Protein AF-X1BSA1-F1 (afdb_monomer_lite)

pLDDT: mean 70.99, std 12.35, range [47.47, 88.44]

Secondary structure (DSSP, 8-state):
--HHHHHHHHHHHHHHHHHHHHHHS-----THHHHHHHHHHHHHHHHHHHHHHHHHHHHHHHHHHHHHHHH-GGGHHHHHHHHHHHHHHHHHHHHHHHHHHTT-

Foldseek 3Di:
DDPVVVVVVVVVVVVVVVVVVCVPDDPPDDDDVVVVVVVVVVVLVVVLVVLVVLLVVLVVVLVVLVVCCVVVVVCVVVSVVSNVVSVVVNVVSVVVCCVSPVPD

Sequence (104 aa):
FDKEIFEKILHLKTIRKNIEQRSKGKIIISGSLKDNISYRQSKEHIGQFLVFGLVILFAMIGIVTVIEAFMFGFLSVVISYNMLICFGAIVVLYFINKAYFGKR

Radius of gyration: 30.25 Å; chains: 1; bounding box: 53×30×88 Å

Organism: NCBI:txi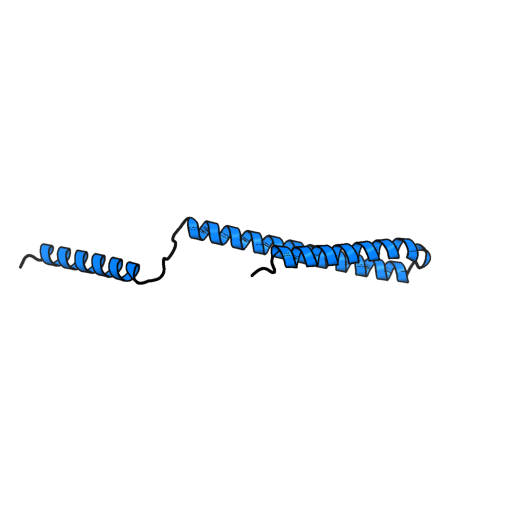d412755

Structure (mmCIF, N/CA/C/O backbone):
data_AF-X1BSA1-F1
#
_entry.id   AF-X1BSA1-F1
#
loop_
_atom_site.group_PDB
_atom_site.id
_atom_site.type_symbol
_atom_site.label_atom_id
_atom_site.label_alt_id
_atom_site.label_comp_id
_atom_site.label_asym_id
_atom_site.label_entity_id
_atom_site.label_seq_id
_atom_site.pdbx_PDB_ins_code
_atom_site.Cartn_x
_atom_site.Cartn_y
_atom_site.Cartn_z
_atom_site.occupancy
_atom_site.B_iso_or_equiv
_atom_site.auth_seq_id
_atom_site.auth_comp_id
_atom_site.auth_asym_id
_atom_site.auth_atom_id
_atom_site.pdbx_PDB_model_num
ATOM 1 N N . PHE A 1 1 ? -33.458 23.001 68.612 1.00 53.84 1 PHE A N 1
ATOM 2 C CA . PHE A 1 1 ? -33.443 22.406 67.263 1.00 53.84 1 PHE A CA 1
ATOM 3 C C . PHE A 1 1 ? -32.143 21.652 67.101 1.00 53.84 1 PHE A C 1
ATOM 5 O O . PHE A 1 1 ? -31.086 22.253 67.244 1.00 53.84 1 PHE A O 1
ATOM 12 N N . ASP A 1 2 ? -32.245 20.340 66.924 1.00 58.47 2 ASP A N 1
ATOM 13 C CA . ASP A 1 2 ? -31.118 19.413 66.958 1.00 58.47 2 ASP A CA 1
ATOM 14 C C . ASP A 1 2 ? -30.284 19.538 65.674 1.00 58.47 2 ASP A C 1
ATOM 16 O O . ASP A 1 2 ? -30.731 19.194 64.574 1.00 58.47 2 ASP A O 1
ATOM 20 N N . LYS A 1 3 ? -29.108 20.158 65.803 1.00 64.31 3 LYS A N 1
ATOM 21 C CA . LYS A 1 3 ? -28.269 20.598 64.680 1.00 64.31 3 LYS A CA 1
ATOM 22 C C . LYS A 1 3 ? -27.763 19.407 63.858 1.00 64.31 3 LYS A C 1
ATOM 24 O O . LYS A 1 3 ? -27.682 19.502 62.636 1.00 64.31 3 LYS A O 1
ATOM 29 N N . GLU A 1 4 ? -27.532 18.270 64.512 1.00 66.31 4 GLU A N 1
ATOM 30 C CA . GLU A 1 4 ? -27.058 17.039 63.872 1.00 66.31 4 GLU A CA 1
ATOM 31 C C . GLU A 1 4 ? -28.111 16.398 62.962 1.00 66.31 4 GLU A C 1
ATOM 33 O O . GLU A 1 4 ? -27.797 15.873 61.890 1.00 66.31 4 GLU A O 1
ATOM 38 N N . ILE A 1 5 ? -29.385 16.458 63.359 1.00 68.00 5 ILE A N 1
ATOM 39 C CA . ILE A 1 5 ? -30.488 15.897 62.570 1.00 68.00 5 ILE A CA 1
ATOM 40 C C . ILE A 1 5 ? -30.686 16.724 61.296 1.00 68.00 5 ILE A C 1
ATOM 42 O O . ILE A 1 5 ? -30.871 16.169 60.211 1.00 68.00 5 ILE A O 1
ATOM 46 N N . PHE A 1 6 ? -30.585 18.050 61.404 1.00 69.56 6 PHE A N 1
ATOM 47 C CA . PHE A 1 6 ? -30.690 18.946 60.255 1.00 69.56 6 PHE A CA 1
ATOM 48 C C . PHE A 1 6 ? -29.562 18.719 59.240 1.00 69.56 6 PHE A C 1
ATOM 50 O O . PHE A 1 6 ? -29.814 18.658 58.036 1.00 69.56 6 PHE A O 1
ATOM 57 N N . GLU A 1 7 ? -28.335 18.522 59.719 1.00 66.94 7 GLU A N 1
ATOM 58 C CA . GLU A 1 7 ? -27.168 18.280 58.871 1.00 66.94 7 GLU A CA 1
ATOM 59 C C . GLU A 1 7 ? -27.274 16.946 58.118 1.00 66.94 7 GLU A C 1
ATOM 61 O O . GLU A 1 7 ? -27.056 16.899 56.905 1.00 66.94 7 GLU A O 1
ATOM 66 N N . LYS A 1 8 ? -27.751 15.883 58.783 1.00 68.25 8 LYS A N 1
ATOM 67 C CA . LYS A 1 8 ? -28.034 14.587 58.138 1.00 68.25 8 LYS A CA 1
ATOM 68 C C . LYS A 1 8 ? -29.117 14.690 57.063 1.00 68.25 8 LYS A C 1
ATOM 70 O O . LYS A 1 8 ? -28.962 14.125 55.978 1.00 68.25 8 LYS A O 1
ATOM 75 N N . ILE A 1 9 ? -30.192 15.437 57.320 1.00 75.12 9 ILE A N 1
ATOM 76 C CA . ILE A 1 9 ? -31.274 15.651 56.344 1.00 75.12 9 ILE A CA 1
ATOM 77 C C . ILE A 1 9 ? -30.765 16.448 55.135 1.00 75.12 9 ILE A C 1
ATOM 79 O O . ILE A 1 9 ? -31.090 16.114 53.991 1.00 75.12 9 ILE A O 1
ATOM 83 N N . LEU A 1 10 ? -29.933 17.467 55.362 1.00 72.75 10 LEU A N 1
ATOM 84 C CA . LEU A 1 10 ? -29.325 18.264 54.297 1.00 72.75 10 LEU A CA 1
ATOM 85 C C . LEU A 1 10 ? -28.393 17.411 53.420 1.00 72.75 10 LEU A C 1
ATOM 87 O O . LEU A 1 10 ? -28.429 17.503 52.187 1.00 72.75 10 LEU A O 1
ATOM 91 N N . HIS A 1 11 ? -27.611 16.529 54.044 1.00 69.50 11 HIS A N 1
ATOM 92 C CA . HIS A 1 11 ? -26.715 15.609 53.349 1.00 69.50 11 HIS A CA 1
ATOM 93 C C . HIS A 1 11 ? -27.491 14.613 52.478 1.00 69.50 11 HIS A C 1
ATOM 95 O O . HIS A 1 11 ? -27.194 14.449 51.293 1.00 69.50 11 HIS A O 1
ATOM 101 N N . LEU A 1 12 ? -28.552 14.011 53.021 1.00 71.00 12 LEU A N 1
ATOM 102 C CA . LEU A 1 12 ? -29.418 13.079 52.291 1.00 71.00 12 LEU A CA 1
ATOM 103 C C . LEU A 1 12 ? -30.140 13.758 51.118 1.00 71.00 12 LEU A C 1
ATOM 105 O O . LEU A 1 12 ? -30.235 13.184 50.031 1.00 71.00 12 LEU A O 1
ATOM 109 N N . LYS A 1 13 ? -30.589 15.008 51.291 1.00 73.19 13 LYS A N 1
ATOM 110 C CA . LYS A 1 13 ? -31.210 15.803 50.219 1.00 73.19 13 LYS A CA 1
ATOM 111 C C . LYS A 1 13 ? -30.224 16.110 49.087 1.00 73.19 13 LYS A C 1
ATOM 113 O O . LYS A 1 13 ? -30.599 16.071 47.915 1.00 73.19 13 LYS A O 1
ATOM 118 N N . THR A 1 14 ? -28.962 16.361 49.429 1.00 70.94 14 THR A N 1
ATOM 119 C CA . THR A 1 14 ? -27.881 16.629 48.467 1.00 70.94 14 THR A CA 1
ATOM 120 C C . THR A 1 14 ? -27.496 15.369 47.691 1.00 70.94 14 THR A C 1
ATOM 122 O O . THR A 1 14 ? -27.370 15.410 46.466 1.00 70.94 14 THR A O 1
ATOM 125 N N . ILE A 1 15 ? -27.393 14.224 48.375 1.00 68.75 15 ILE A N 1
ATOM 126 C CA . ILE A 1 15 ? -27.138 12.919 47.748 1.00 68.75 15 ILE A CA 1
ATOM 127 C C . ILE A 1 15 ? -28.275 12.560 46.785 1.00 68.75 15 ILE A C 1
ATOM 129 O O . ILE A 1 15 ? -28.016 12.221 45.631 1.00 68.75 15 ILE A O 1
ATOM 133 N N . ARG A 1 16 ? -29.535 12.716 47.212 1.00 69.38 16 ARG A N 1
ATOM 134 C CA . ARG A 1 16 ? -30.705 12.453 46.366 1.00 69.38 16 ARG A CA 1
ATOM 135 C C . ARG A 1 16 ? -30.699 13.314 45.104 1.00 69.38 16 ARG A C 1
ATOM 137 O O . ARG A 1 16 ? -30.864 12.773 44.018 1.00 69.38 16 ARG A O 1
ATOM 144 N N . LYS A 1 17 ? -30.429 14.619 45.228 1.00 67.81 17 LYS A N 1
ATOM 145 C CA . LYS A 1 17 ? -30.372 15.550 44.087 1.00 67.81 17 LYS A CA 1
ATOM 146 C C . LYS A 1 17 ? -29.255 15.198 43.094 1.00 67.81 17 LYS A C 1
ATOM 148 O O . LYS A 1 17 ? -29.476 15.265 41.887 1.00 67.81 17 LYS A O 1
ATOM 153 N N . ASN A 1 18 ? -28.090 14.767 43.586 1.00 62.50 18 ASN A N 1
ATOM 154 C CA . ASN A 1 18 ? -26.981 14.304 42.744 1.00 62.50 18 ASN A CA 1
ATOM 155 C C . ASN A 1 18 ? -27.309 12.998 42.000 1.00 62.50 18 ASN A C 1
ATOM 157 O O . ASN A 1 18 ? -26.939 12.838 40.836 1.00 62.50 18 ASN A O 1
ATOM 161 N N . ILE A 1 19 ? -28.026 12.072 42.642 1.00 63.50 19 ILE A N 1
ATOM 162 C CA . ILE A 1 19 ? -28.489 10.826 42.009 1.00 63.50 19 ILE A CA 1
ATOM 163 C C . ILE A 1 19 ? -29.564 11.125 40.949 1.00 63.50 19 ILE A C 1
ATOM 165 O O . ILE A 1 19 ? -29.510 10.590 39.843 1.00 63.50 19 ILE A O 1
ATOM 169 N N . GLU A 1 20 ? -30.496 12.035 41.237 1.00 62.12 20 GLU A N 1
ATOM 170 C CA . GLU A 1 20 ? -31.558 12.454 40.310 1.00 62.12 20 GLU A CA 1
ATOM 171 C C . GLU A 1 20 ? -31.003 13.200 39.081 1.00 62.12 20 GLU A C 1
ATOM 173 O O . GLU A 1 20 ? -31.479 12.999 37.964 1.00 62.12 20 GLU A O 1
ATOM 178 N N . GLN A 1 21 ? -29.937 13.995 39.248 1.00 57.56 21 GLN A N 1
ATOM 179 C CA . GLN A 1 21 ? -29.218 14.611 38.125 1.00 57.56 21 GLN A CA 1
ATOM 180 C C . GLN A 1 21 ? -28.466 13.585 37.265 1.00 57.56 21 GLN A C 1
ATOM 182 O O . GLN A 1 21 ? -28.448 13.729 36.042 1.00 57.56 21 GLN A O 1
ATOM 187 N N . ARG A 1 22 ? -27.906 12.519 37.859 1.00 55.12 22 ARG A N 1
ATOM 188 C CA . ARG A 1 22 ? -27.300 11.408 37.098 1.00 55.12 22 ARG A CA 1
ATOM 189 C C . ARG A 1 22 ? -28.328 10.571 36.331 1.00 55.12 22 ARG A C 1
ATOM 191 O O . ARG A 1 22 ? -27.985 10.017 35.295 1.00 55.12 22 ARG A O 1
ATOM 198 N N . SER A 1 23 ? -29.579 10.515 36.791 1.00 55.75 23 SER A N 1
ATOM 199 C CA . SER A 1 23 ? -30.680 9.823 36.100 1.00 55.75 23 SER A CA 1
ATOM 200 C C . SER A 1 23 ? -31.109 10.523 34.796 1.00 55.75 23 SER A C 1
ATOM 202 O O . SER A 1 23 ? -31.490 9.861 33.833 1.00 55.75 23 SER A O 1
ATOM 204 N N . LYS A 1 24 ? -30.979 11.857 34.709 1.00 54.06 24 LYS A N 1
ATOM 205 C CA . LYS A 1 24 ? -31.350 12.645 33.513 1.00 54.06 24 LYS A CA 1
ATOM 206 C C . LYS A 1 24 ? -30.192 12.992 32.568 1.00 54.06 24 LYS A C 1
ATOM 208 O O . LYS A 1 24 ? -30.433 13.554 31.502 1.00 54.06 24 LYS A O 1
ATOM 213 N N . GLY A 1 25 ? -28.949 12.670 32.920 1.00 49.41 25 GLY A N 1
ATOM 214 C CA . GLY A 1 25 ? -27.762 13.032 32.145 1.00 49.41 25 GLY A CA 1
ATOM 215 C C . GLY A 1 25 ? -27.005 11.808 31.648 1.00 49.41 25 GLY A C 1
ATOM 216 O O . GLY A 1 25 ? -26.303 11.183 32.430 1.00 49.41 25 GLY A O 1
ATOM 217 N N . LYS A 1 26 ? -27.158 11.505 30.350 1.00 49.06 26 LYS A N 1
ATOM 218 C CA . LYS A 1 26 ? -26.236 10.764 29.463 1.00 49.06 26 LYS A CA 1
ATOM 219 C C . LYS A 1 26 ? -25.268 9.820 30.197 1.00 49.06 26 LYS A C 1
ATOM 221 O O . LYS A 1 26 ? -24.263 10.278 30.724 1.00 49.06 26 LYS A O 1
ATOM 226 N N . ILE A 1 27 ? -25.561 8.515 30.175 1.00 52.47 27 ILE A N 1
ATOM 227 C CA . ILE A 1 27 ? -24.775 7.429 30.792 1.00 52.47 27 ILE A CA 1
ATOM 228 C C . ILE A 1 27 ? -23.268 7.664 30.579 1.00 52.47 27 ILE A C 1
ATOM 230 O O . ILE A 1 27 ? -22.727 7.406 29.504 1.00 52.47 27 ILE A O 1
ATOM 234 N N . ILE A 1 28 ? -22.586 8.174 31.607 1.00 56.94 28 ILE A N 1
ATOM 235 C CA . ILE A 1 28 ? -21.131 8.314 31.615 1.00 56.94 28 ILE A CA 1
ATOM 236 C C . ILE A 1 28 ? -20.589 6.951 32.025 1.00 56.94 28 ILE A C 1
ATOM 238 O O . ILE A 1 28 ? -20.543 6.609 33.204 1.00 56.94 28 ILE A O 1
ATOM 242 N N . ILE A 1 29 ? -20.242 6.147 31.027 1.00 53.81 29 ILE A N 1
ATOM 243 C CA . ILE A 1 29 ? -19.651 4.827 31.209 1.00 53.81 29 ILE A CA 1
ATOM 244 C C . ILE A 1 29 ? -18.259 5.019 31.837 1.00 53.81 29 ILE A C 1
ATOM 246 O O . ILE A 1 29 ? -17.328 5.484 31.183 1.00 53.81 29 ILE A O 1
ATOM 250 N N . SER A 1 30 ? -18.133 4.731 33.132 1.00 53.62 30 SER A N 1
ATOM 251 C CA . SER A 1 30 ? -16.908 4.909 33.919 1.00 53.62 30 SER A CA 1
ATOM 252 C C . SER A 1 30 ? -16.057 3.636 33.981 1.00 53.62 30 SER A C 1
ATOM 254 O O . SER A 1 30 ? -16.587 2.540 34.155 1.00 53.62 30 SER A O 1
ATOM 256 N N . GLY A 1 31 ? -14.731 3.806 33.919 1.00 53.16 31 GLY A N 1
ATOM 257 C CA . GLY A 1 31 ? -13.730 2.785 34.249 1.00 53.16 31 GLY A CA 1
ATOM 258 C C . GLY A 1 31 ? -13.481 1.784 33.124 1.00 53.16 31 GLY A C 1
ATOM 259 O O . GLY A 1 31 ? -12.855 2.126 32.132 1.00 53.16 31 GLY A O 1
ATOM 260 N N . SER A 1 32 ? -13.984 0.552 33.233 1.00 53.66 32 SER A N 1
ATOM 261 C CA . SER A 1 32 ? -13.499 -0.542 32.372 1.00 53.66 32 SER A CA 1
ATOM 262 C C . SER A 1 32 ? -14.094 -0.578 30.958 1.00 53.66 32 SER A C 1
ATOM 264 O O . SER A 1 32 ? -13.404 -0.942 30.008 1.00 53.66 32 SER A O 1
ATOM 266 N N . LEU A 1 33 ? -15.356 -0.168 30.770 1.00 50.81 33 LEU A N 1
ATOM 267 C CA . LEU A 1 33 ? -15.967 -0.150 29.432 1.00 50.81 33 LEU A CA 1
ATOM 268 C C . LEU A 1 33 ? -15.436 1.003 28.562 1.00 50.81 33 LEU A C 1
ATOM 270 O O . LEU A 1 33 ? -15.318 0.838 27.350 1.00 50.81 33 LEU 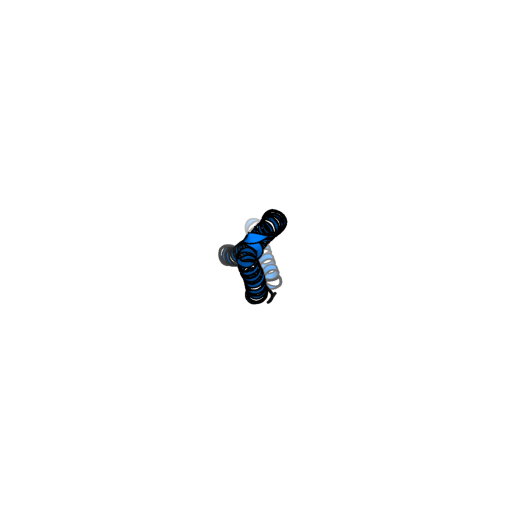A O 1
ATOM 274 N N . LYS A 1 34 ? -15.080 2.151 29.157 1.00 51.78 34 LYS A N 1
ATOM 275 C CA . LYS A 1 34 ? -14.453 3.272 28.434 1.00 51.78 34 LYS A CA 1
ATOM 276 C C . LYS A 1 34 ? -13.044 2.907 27.971 1.00 51.78 34 LYS A C 1
ATOM 278 O O . LYS A 1 34 ? -12.689 3.201 26.831 1.00 51.78 34 LYS A O 1
ATOM 283 N N . ASP A 1 35 ? -12.287 2.218 28.820 1.00 51.75 35 ASP A N 1
ATOM 284 C CA . ASP A 1 35 ? -10.944 1.752 28.481 1.00 51.75 35 ASP A CA 1
ATOM 285 C C . ASP A 1 35 ? -10.983 0.709 27.358 1.00 51.75 35 ASP A C 1
ATOM 287 O O . ASP A 1 35 ? -10.184 0.788 26.429 1.00 51.75 35 ASP A O 1
ATOM 291 N N . ASN A 1 36 ? -11.982 -0.182 27.338 1.00 53.28 36 ASN A N 1
ATOM 292 C CA . ASN A 1 36 ? -12.160 -1.143 26.242 1.00 53.28 36 ASN A CA 1
ATOM 293 C C . ASN A 1 36 ? -12.585 -0.493 24.910 1.00 53.28 36 ASN A C 1
ATOM 295 O O . ASN A 1 36 ? -12.144 -0.923 23.842 1.00 53.28 36 ASN A O 1
ATOM 299 N N . ILE A 1 37 ? -13.419 0.553 24.952 1.00 55.16 37 ILE A N 1
ATOM 300 C CA . ILE A 1 37 ? -13.791 1.335 23.760 1.00 55.16 37 ILE A CA 1
ATOM 301 C C . ILE A 1 37 ? -12.570 2.093 23.220 1.00 55.16 37 ILE A C 1
ATOM 303 O O . ILE A 1 37 ? -12.303 2.043 22.020 1.00 55.16 37 ILE A O 1
ATOM 307 N N . SER A 1 38 ? -11.791 2.721 24.107 1.00 55.44 38 SER A N 1
ATOM 308 C CA . SER A 1 38 ? -10.529 3.387 23.764 1.00 55.44 38 SER A CA 1
ATOM 309 C C . SER A 1 38 ? -9.529 2.413 23.137 1.00 55.44 38 SER A C 1
ATOM 311 O O . SER A 1 38 ? -8.916 2.719 22.119 1.00 55.44 38 SER A O 1
ATOM 313 N N . TYR A 1 39 ? -9.423 1.192 23.669 1.00 52.34 39 TYR A N 1
ATOM 314 C CA . TYR A 1 39 ? -8.526 0.167 23.136 1.00 52.34 39 TYR A CA 1
ATOM 315 C C . TYR A 1 39 ? -8.930 -0.299 21.734 1.00 52.34 39 TYR A C 1
ATOM 317 O O . TYR A 1 39 ? -8.083 -0.502 20.863 1.00 52.34 39 TYR A O 1
ATOM 325 N N . ARG A 1 40 ? -10.236 -0.445 21.489 1.00 58.25 40 ARG A N 1
ATOM 326 C CA . ARG A 1 40 ? -10.762 -0.836 20.177 1.00 58.25 40 ARG A CA 1
ATOM 327 C C . ARG A 1 40 ? -10.553 0.270 19.139 1.00 58.25 40 ARG A C 1
ATOM 329 O O . ARG A 1 40 ? -10.110 -0.022 18.034 1.00 58.25 40 ARG A O 1
ATOM 336 N N . GLN A 1 41 ? -10.775 1.524 19.527 1.00 56.53 41 GLN A N 1
ATOM 337 C CA . GLN A 1 41 ? -10.526 2.694 18.685 1.00 56.53 41 GLN A CA 1
ATOM 338 C C . GLN A 1 41 ? -9.021 2.903 18.421 1.00 56.53 41 GLN A C 1
ATOM 340 O O . GLN A 1 41 ? -8.617 3.179 17.296 1.00 56.53 41 GLN A O 1
ATOM 345 N N . SER A 1 42 ? -8.166 2.687 19.424 1.00 57.22 42 SER A N 1
ATOM 346 C CA . SER A 1 42 ? -6.705 2.762 19.294 1.00 57.22 42 SER A CA 1
ATOM 347 C C . SER A 1 42 ? -6.147 1.697 18.339 1.00 57.22 42 SER A C 1
ATOM 349 O O . SER A 1 42 ? -5.329 2.020 17.476 1.00 57.22 42 SER A O 1
ATOM 351 N N . LYS A 1 43 ? -6.632 0.448 18.416 1.00 60.50 43 LYS A N 1
ATOM 352 C CA . LYS A 1 43 ? -6.231 -0.624 17.485 1.00 60.50 43 LYS A CA 1
ATOM 353 C C . LYS A 1 43 ? -6.613 -0.329 16.036 1.00 60.50 43 LYS A C 1
ATOM 355 O O . LYS A 1 43 ? -5.845 -0.649 15.132 1.00 60.50 43 LYS A O 1
ATOM 360 N N . GLU A 1 44 ? -7.771 0.284 15.807 1.00 62.12 44 GLU A N 1
ATOM 361 C CA . GLU A 1 44 ? -8.197 0.671 14.459 1.00 62.12 44 GLU A CA 1
ATOM 362 C C . GLU A 1 44 ? -7.299 1.766 13.874 1.00 62.12 44 GLU A C 1
ATOM 364 O O . GLU A 1 44 ? -6.888 1.662 12.720 1.00 62.12 44 GLU A O 1
ATOM 369 N N . HIS A 1 45 ? -6.912 2.761 14.676 1.0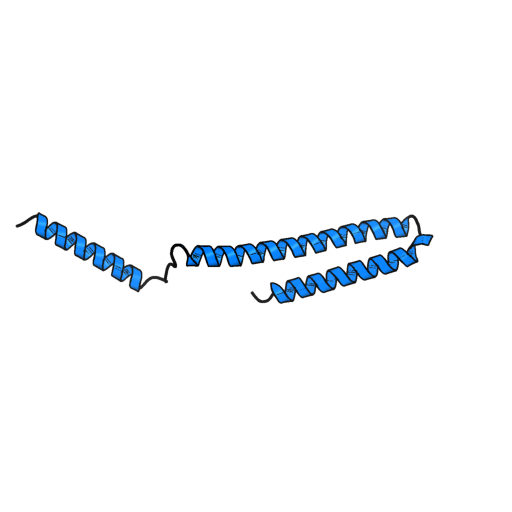0 66.62 45 HIS A N 1
ATOM 370 C CA . HIS A 1 45 ? -5.974 3.790 14.227 1.00 66.62 45 HIS A CA 1
ATOM 371 C C . HIS A 1 45 ? -4.592 3.211 13.897 1.00 66.62 45 HIS A C 1
ATOM 373 O O . HIS A 1 45 ? -4.026 3.547 12.860 1.00 66.62 45 HIS A O 1
ATOM 379 N N . ILE A 1 46 ? -4.071 2.285 14.711 1.00 74.25 46 ILE A N 1
ATOM 380 C CA . ILE A 1 46 ? -2.795 1.602 14.431 1.00 74.25 46 ILE A CA 1
ATOM 381 C C . ILE A 1 46 ? -2.853 0.845 13.095 1.00 74.25 46 ILE A C 1
ATOM 383 O O . ILE A 1 46 ? -1.919 0.930 12.298 1.00 74.25 46 ILE A O 1
ATOM 387 N N . GLY A 1 47 ? -3.960 0.149 12.818 1.00 76.25 47 GLY A N 1
ATOM 388 C CA . GLY A 1 47 ? -4.158 -0.553 11.548 1.00 76.25 47 GLY A CA 1
ATOM 389 C C . GLY A 1 47 ? -4.187 0.390 10.339 1.00 76.25 47 GLY A C 1
ATOM 390 O O . GLY A 1 47 ? -3.546 0.100 9.330 1.00 76.25 47 GLY A O 1
ATOM 391 N N . GLN A 1 48 ? -4.858 1.543 10.447 1.00 74.81 48 GLN A N 1
ATOM 392 C CA . GLN A 1 48 ? -4.859 2.560 9.386 1.00 74.81 48 GLN A CA 1
ATOM 393 C C . GLN A 1 48 ? -3.458 3.105 9.111 1.00 74.81 48 GLN A C 1
ATOM 395 O O . GLN A 1 48 ? -3.055 3.192 7.951 1.00 74.81 48 GLN A O 1
ATOM 400 N N . PHE A 1 49 ? -2.701 3.446 10.159 1.00 79.94 49 PHE A N 1
ATOM 401 C CA . PHE A 1 49 ? -1.335 3.948 10.004 1.00 79.94 49 PHE A CA 1
ATOM 402 C C . PHE A 1 49 ? -0.403 2.907 9.380 1.00 79.94 49 PHE A C 1
ATOM 404 O O . PHE A 1 49 ? 0.438 3.268 8.559 1.00 79.94 49 PHE A O 1
ATOM 411 N N . LEU A 1 50 ? -0.584 1.619 9.692 1.00 82.94 50 LEU A N 1
ATOM 412 C CA . LEU A 1 50 ? 0.187 0.540 9.072 1.00 82.94 50 LEU A CA 1
ATOM 413 C C . LEU A 1 50 ? -0.097 0.431 7.568 1.00 82.94 50 LEU A C 1
ATOM 415 O O . LEU A 1 50 ? 0.836 0.332 6.772 1.00 82.94 50 LEU A O 1
ATOM 419 N N . VAL A 1 51 ? -1.371 0.496 7.165 1.00 83.31 51 VAL A N 1
ATOM 420 C CA . VAL A 1 51 ? -1.752 0.462 5.744 1.00 83.31 51 VAL A CA 1
ATOM 421 C C . VAL A 1 51 ? -1.213 1.687 5.004 1.00 83.31 51 VAL A C 1
ATOM 423 O O . VAL A 1 51 ? -0.655 1.542 3.919 1.00 83.31 51 VAL A O 1
ATOM 426 N N . PHE A 1 52 ? -1.300 2.879 5.600 1.00 82.94 52 PHE A N 1
ATOM 427 C CA . PHE A 1 52 ? -0.691 4.086 5.034 1.00 82.94 52 PHE A CA 1
ATOM 428 C C . PHE A 1 52 ? 0.831 3.964 4.895 1.00 82.94 52 PHE A C 1
ATOM 430 O O . PHE A 1 52 ? 1.377 4.318 3.851 1.00 82.94 52 PHE A O 1
ATOM 437 N N . GLY A 1 53 ? 1.510 3.420 5.906 1.00 85.81 53 GLY A N 1
ATOM 438 C CA . GLY A 1 53 ? 2.949 3.168 5.859 1.00 85.81 53 GLY A CA 1
ATOM 439 C C . GLY A 1 53 ? 3.340 2.218 4.724 1.00 85.81 53 GLY A C 1
ATOM 440 O O . GLY A 1 53 ? 4.283 2.499 3.989 1.00 85.81 53 GLY A O 1
ATOM 441 N N . LEU A 1 54 ? 2.575 1.141 4.517 1.00 87.12 54 LEU A N 1
ATOM 442 C CA . LEU A 1 54 ? 2.780 0.215 3.399 1.00 87.12 54 LEU A CA 1
ATOM 443 C C . LEU A 1 54 ? 2.590 0.889 2.038 1.00 87.12 54 LEU A C 1
ATOM 445 O O . LEU A 1 54 ? 3.393 0.668 1.136 1.00 87.12 54 LEU A O 1
ATOM 449 N N . VAL A 1 55 ? 1.568 1.734 1.888 1.00 86.00 55 VAL A N 1
ATOM 450 C CA . VAL A 1 55 ? 1.343 2.484 0.641 1.00 86.00 55 VAL A CA 1
ATOM 451 C C . VAL A 1 55 ? 2.533 3.392 0.327 1.00 86.00 55 VAL A C 1
ATOM 453 O O . VAL A 1 55 ? 3.015 3.395 -0.804 1.00 86.00 55 VAL A O 1
ATOM 456 N N . ILE A 1 56 ? 3.045 4.120 1.324 1.00 87.31 56 ILE A N 1
ATOM 457 C CA . ILE A 1 56 ? 4.224 4.984 1.159 1.00 87.31 56 ILE A CA 1
ATOM 458 C C . ILE A 1 56 ? 5.459 4.152 0.790 1.00 87.31 56 ILE A C 1
ATOM 460 O O . ILE A 1 56 ? 6.220 4.536 -0.096 1.00 87.31 56 ILE A O 1
ATOM 464 N N . LEU A 1 57 ? 5.643 2.993 1.425 1.00 88.44 57 LEU A N 1
ATOM 465 C CA . LEU A 1 57 ? 6.760 2.094 1.143 1.00 88.44 57 LEU A CA 1
ATOM 466 C C . LEU A 1 57 ? 6.729 1.581 -0.305 1.00 88.44 57 LEU A C 1
ATOM 468 O O . LEU A 1 57 ? 7.737 1.667 -1.005 1.00 88.44 57 LEU A O 1
ATOM 472 N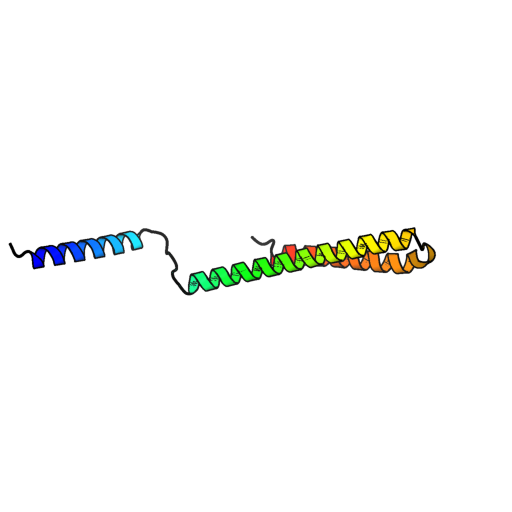 N . PHE A 1 58 ? 5.569 1.128 -0.788 1.00 85.44 58 PHE A N 1
ATOM 473 C CA . PHE A 1 58 ? 5.411 0.719 -2.187 1.00 85.44 58 PHE A CA 1
ATOM 474 C C . PHE A 1 58 ? 5.604 1.882 -3.166 1.00 85.44 58 PHE A C 1
ATOM 476 O O . PHE A 1 58 ? 6.189 1.685 -4.229 1.00 85.44 58 PHE A O 1
ATOM 483 N N . ALA A 1 59 ? 5.179 3.097 -2.810 1.00 84.56 59 ALA A N 1
ATOM 484 C CA . ALA A 1 59 ? 5.418 4.281 -3.633 1.00 84.56 59 ALA A CA 1
ATOM 485 C C . ALA A 1 59 ? 6.919 4.592 -3.771 1.00 84.56 59 ALA A C 1
ATOM 487 O O . ALA A 1 59 ? 7.390 4.857 -4.875 1.00 84.56 59 ALA A O 1
ATOM 488 N N . MET A 1 60 ? 7.685 4.496 -2.680 1.00 88.44 60 MET A N 1
ATOM 489 C CA . MET A 1 60 ? 9.139 4.701 -2.702 1.00 88.44 60 MET A CA 1
ATOM 490 C C . MET A 1 60 ? 9.852 3.658 -3.571 1.00 88.44 60 MET A C 1
ATOM 492 O O . MET A 1 60 ? 10.694 4.018 -4.391 1.00 88.44 60 MET A O 1
ATOM 496 N N . ILE A 1 61 ? 9.475 2.380 -3.452 1.00 87.00 61 ILE A N 1
ATOM 497 C CA . ILE A 1 61 ? 10.003 1.301 -4.306 1.00 87.00 61 ILE A CA 1
ATOM 498 C C . ILE A 1 61 ? 9.650 1.558 -5.779 1.00 87.00 61 ILE A C 1
ATOM 500 O O . ILE A 1 61 ? 10.495 1.403 -6.662 1.00 87.00 61 ILE A O 1
ATOM 504 N N . GLY A 1 62 ? 8.427 2.018 -6.054 1.00 82.94 62 GLY A N 1
ATOM 505 C CA . GLY A 1 62 ? 8.002 2.421 -7.393 1.00 82.94 62 GLY A CA 1
ATOM 506 C C . GLY A 1 62 ? 8.893 3.515 -7.985 1.00 82.94 62 GLY A C 1
ATOM 507 O O . GLY A 1 62 ? 9.340 3.394 -9.117 1.00 82.94 62 GLY A O 1
ATOM 508 N N . ILE A 1 63 ? 9.224 4.553 -7.217 1.00 85.62 63 ILE A N 1
ATOM 509 C CA . ILE A 1 63 ? 10.088 5.646 -7.693 1.00 85.62 63 ILE A CA 1
ATOM 510 C C . ILE A 1 63 ? 11.501 5.143 -8.011 1.00 85.62 63 ILE A C 1
ATOM 512 O O . ILE A 1 63 ? 12.032 5.451 -9.078 1.00 85.62 63 ILE A O 1
ATOM 516 N N . VAL A 1 64 ? 12.100 4.349 -7.120 1.00 85.88 64 VAL A N 1
ATOM 517 C CA . VAL A 1 64 ? 13.447 3.790 -7.334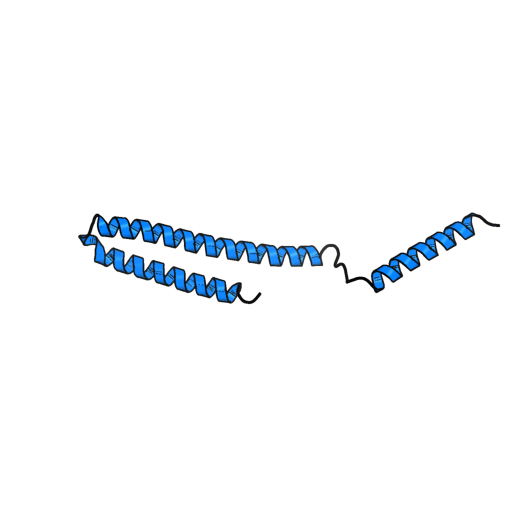 1.00 85.88 64 VAL A CA 1
ATOM 518 C C . VAL A 1 64 ? 13.480 2.934 -8.598 1.00 85.88 64 VAL A C 1
ATOM 520 O O . VAL A 1 64 ? 14.373 3.088 -9.427 1.00 85.88 64 VAL A O 1
ATOM 523 N N . THR A 1 65 ? 12.457 2.106 -8.804 1.00 81.75 65 THR A N 1
ATOM 524 C CA . THR A 1 65 ? 12.370 1.253 -9.995 1.00 81.75 65 THR A CA 1
ATOM 525 C C . THR A 1 65 ? 12.167 2.052 -11.291 1.00 81.75 65 THR A C 1
ATOM 527 O O . THR A 1 65 ? 12.751 1.687 -12.308 1.00 81.75 65 THR A O 1
ATOM 530 N N . VAL A 1 66 ? 11.439 3.182 -11.286 1.00 81.62 66 VAL A N 1
ATOM 531 C CA . VAL A 1 66 ? 11.381 4.098 -12.454 1.00 81.62 66 VAL A CA 1
ATOM 532 C C . VAL A 1 66 ? 12.767 4.619 -12.811 1.00 81.62 66 VAL A C 1
ATOM 534 O O . VAL A 1 66 ? 13.140 4.629 -13.984 1.00 81.62 66 VAL A O 1
ATOM 537 N N . ILE A 1 67 ? 13.517 5.071 -11.805 1.00 83.62 67 ILE A N 1
ATOM 538 C CA . ILE A 1 67 ? 14.851 5.642 -12.004 1.00 83.62 67 ILE A CA 1
ATOM 539 C C . ILE A 1 67 ? 15.785 4.576 -12.582 1.00 83.62 67 ILE A C 1
ATOM 541 O O . ILE A 1 67 ? 16.468 4.829 -13.573 1.00 83.62 67 ILE A O 1
ATOM 545 N N . GLU A 1 68 ? 15.762 3.363 -12.027 1.00 80.19 68 GLU A N 1
ATOM 546 C CA . GLU A 1 68 ? 16.544 2.239 -12.545 1.00 80.19 68 GLU A CA 1
ATOM 547 C C . GLU A 1 68 ? 16.155 1.868 -13.981 1.00 80.19 68 GLU A C 1
ATOM 549 O O . GLU A 1 68 ? 17.039 1.627 -14.802 1.00 80.19 68 GLU A O 1
ATOM 554 N N . ALA A 1 69 ? 14.862 1.879 -14.325 1.00 78.62 69 ALA A N 1
ATOM 555 C CA . ALA A 1 69 ? 14.407 1.605 -15.690 1.00 78.62 69 ALA A CA 1
ATOM 556 C C . ALA A 1 69 ? 14.901 2.653 -16.688 1.00 78.62 69 ALA A C 1
ATOM 558 O O . ALA A 1 69 ? 15.237 2.309 -17.822 1.00 78.62 69 ALA A O 1
ATOM 559 N N . PHE A 1 70 ? 14.953 3.919 -16.270 1.00 79.56 70 PHE A N 1
ATOM 560 C CA . PHE A 1 70 ? 15.466 5.005 -17.095 1.00 79.56 70 PHE A CA 1
ATOM 561 C C . PHE A 1 70 ? 16.983 4.897 -17.301 1.00 79.56 70 PHE A C 1
ATOM 563 O O . PHE A 1 70 ? 17.473 5.130 -18.403 1.00 79.56 70 PHE A O 1
ATOM 570 N N . MET A 1 71 ? 17.729 4.508 -16.261 1.00 81.88 71 MET A N 1
ATOM 571 C CA . MET A 1 71 ? 19.189 4.385 -16.321 1.00 81.88 71 MET A CA 1
ATOM 572 C C . MET A 1 71 ? 19.671 3.115 -17.036 1.00 81.88 71 MET A C 1
ATOM 574 O O . MET A 1 71 ? 20.642 3.164 -17.786 1.00 81.88 71 MET A O 1
ATOM 578 N N . PHE A 1 72 ? 19.009 1.977 -16.818 1.00 77.25 72 PHE A N 1
ATOM 579 C CA . PHE A 1 72 ? 19.480 0.653 -17.235 1.00 77.25 72 PHE A CA 1
ATOM 580 C C . PHE A 1 72 ? 18.519 -0.027 -18.213 1.00 77.25 72 PHE A C 1
ATOM 582 O O . PHE A 1 72 ? 18.240 -1.211 -18.054 1.00 77.25 72 PHE A O 1
ATOM 589 N N . GLY A 1 73 ? 18.027 0.695 -19.228 1.00 65.56 73 GLY A N 1
ATOM 590 C CA . GLY A 1 73 ? 16.915 0.322 -20.128 1.00 65.56 73 GLY A CA 1
ATOM 591 C C . GLY A 1 73 ? 16.815 -1.131 -20.642 1.00 65.56 73 GLY A C 1
ATOM 592 O O . GLY A 1 73 ? 15.735 -1.553 -21.040 1.00 65.56 73 GLY A O 1
ATOM 593 N N . PHE A 1 74 ? 17.872 -1.944 -20.568 1.00 63.22 74 PHE A N 1
ATOM 594 C CA . PHE A 1 74 ? 17.836 -3.396 -20.788 1.00 63.22 74 PHE A CA 1
ATOM 595 C C . PHE A 1 74 ? 17.052 -4.190 -19.714 1.00 63.22 74 PHE A C 1
ATOM 597 O O . PHE A 1 74 ? 16.413 -5.190 -20.031 1.00 63.22 74 PHE A O 1
ATOM 604 N N . LEU A 1 75 ? 17.029 -3.739 -18.453 1.00 64.44 75 LEU A N 1
ATOM 605 C CA . LEU A 1 75 ? 16.247 -4.351 -17.360 1.00 64.44 75 LEU A CA 1
ATOM 606 C C . LEU A 1 75 ? 14.759 -3.951 -17.382 1.00 64.44 75 LEU A C 1
ATOM 608 O O . LEU A 1 75 ? 13.981 -4.410 -16.542 1.00 64.44 75 LEU A O 1
ATOM 612 N N . SER A 1 76 ? 14.352 -3.133 -18.360 1.00 67.75 76 SER A N 1
ATOM 613 C CA . SER A 1 76 ? 13.006 -2.561 -18.503 1.00 67.75 76 SER A CA 1
ATOM 614 C C . SER A 1 76 ? 11.883 -3.595 -18.369 1.00 67.75 76 SER A C 1
ATOM 616 O O . SER A 1 76 ? 10.880 -3.315 -17.716 1.00 67.75 76 SER A O 1
ATOM 618 N N . VAL A 1 77 ? 12.056 -4.805 -18.911 1.00 68.12 77 VAL A N 1
ATOM 619 C CA . VAL A 1 77 ? 11.017 -5.849 -18.880 1.00 68.12 77 VAL A CA 1
ATOM 620 C C . VAL A 1 77 ? 10.781 -6.381 -17.462 1.00 68.12 77 VAL A C 1
ATOM 622 O O . VAL A 1 77 ? 9.639 -6.454 -17.014 1.00 68.12 77 VAL A O 1
ATOM 625 N N . VAL A 1 78 ? 11.844 -6.702 -16.717 1.00 70.12 78 VAL A N 1
ATOM 626 C CA . VAL A 1 78 ? 11.735 -7.176 -15.322 1.00 70.12 78 VAL A CA 1
ATOM 627 C C . VAL A 1 78 ? 11.214 -6.058 -14.419 1.00 70.12 78 VAL A C 1
ATOM 629 O O . VAL A 1 78 ? 10.366 -6.288 -13.555 1.00 70.12 78 VAL A O 1
ATOM 632 N N . ILE A 1 79 ? 11.660 -4.827 -14.670 1.00 72.19 79 ILE A N 1
ATOM 633 C CA . ILE A 1 79 ? 11.192 -3.652 -13.939 1.00 72.19 79 ILE A CA 1
ATOM 634 C C . ILE A 1 79 ? 9.702 -3.390 -14.210 1.00 72.19 79 ILE A C 1
ATOM 636 O O . ILE A 1 79 ? 8.972 -3.042 -13.285 1.00 72.19 79 ILE A O 1
ATOM 640 N N . SER A 1 80 ? 9.219 -3.643 -15.430 1.00 74.88 80 SER A N 1
ATOM 641 C CA . SER A 1 80 ? 7.805 -3.503 -15.796 1.00 74.88 80 SER A CA 1
ATOM 642 C C . SER A 1 80 ? 6.894 -4.447 -14.999 1.00 74.88 80 SER A C 1
ATOM 644 O O . SER A 1 80 ? 5.859 -4.016 -14.486 1.00 74.88 80 SER A O 1
ATOM 646 N N . TYR A 1 81 ? 7.302 -5.706 -14.796 1.00 79.75 81 TYR A N 1
ATOM 647 C CA . TYR A 1 81 ? 6.551 -6.640 -13.948 1.00 79.75 81 TYR A CA 1
ATOM 648 C C . TYR A 1 81 ? 6.547 -6.216 -12.474 1.00 79.75 81 TYR A C 1
ATOM 650 O O . TYR A 1 81 ? 5.495 -6.244 -11.834 1.00 79.75 81 TYR A O 1
ATOM 658 N N . ASN A 1 82 ? 7.685 -5.761 -11.942 1.00 79.69 82 ASN A N 1
ATOM 659 C CA . ASN A 1 82 ? 7.771 -5.262 -10.563 1.00 79.69 82 ASN A CA 1
ATOM 660 C C . ASN A 1 82 ? 6.906 -4.011 -10.339 1.00 79.69 82 ASN A C 1
ATOM 662 O O . ASN A 1 82 ? 6.252 -3.883 -9.301 1.00 79.69 82 ASN A O 1
ATOM 666 N N . MET A 1 83 ? 6.845 -3.127 -11.334 1.00 78.56 83 MET A N 1
ATOM 667 C CA . MET A 1 83 ? 5.943 -1.975 -11.384 1.00 78.56 83 MET A CA 1
ATOM 668 C C . MET A 1 83 ? 4.474 -2.392 -11.314 1.00 78.56 83 MET A C 1
ATOM 670 O O . MET A 1 83 ? 3.716 -1.869 -10.496 1.00 78.56 83 MET A O 1
ATOM 674 N N . LEU A 1 84 ? 4.080 -3.367 -12.136 1.00 82.44 84 LEU A N 1
ATOM 675 C CA . LEU A 1 84 ? 2.716 -3.889 -12.165 1.00 82.44 84 LEU A CA 1
ATOM 676 C C . LEU A 1 84 ? 2.323 -4.508 -10.814 1.00 82.44 84 LEU A C 1
ATOM 678 O O . LEU A 1 84 ? 1.226 -4.258 -10.314 1.00 82.44 84 LEU A O 1
ATOM 682 N N . ILE A 1 85 ? 3.230 -5.274 -10.200 1.00 84.56 85 ILE A N 1
ATOM 683 C CA . ILE A 1 85 ? 3.024 -5.889 -8.882 1.00 84.56 85 ILE A CA 1
ATOM 684 C C . ILE A 1 85 ? 2.881 -4.815 -7.797 1.00 84.56 85 ILE A C 1
ATOM 686 O O . ILE A 1 85 ? 1.960 -4.902 -6.985 1.00 84.56 85 ILE A O 1
ATOM 690 N N . CYS A 1 86 ? 3.728 -3.779 -7.797 1.00 82.44 86 CYS A N 1
ATOM 691 C CA . CYS A 1 86 ? 3.616 -2.667 -6.847 1.00 82.44 86 CYS A CA 1
ATOM 692 C C . CYS A 1 86 ? 2.287 -1.922 -7.003 1.00 82.44 86 CYS A C 1
ATOM 694 O O . CYS A 1 86 ? 1.613 -1.641 -6.012 1.00 82.44 86 CYS A O 1
ATOM 696 N N . PHE A 1 87 ? 1.870 -1.644 -8.239 1.00 84.19 87 PHE A N 1
ATOM 697 C CA . PHE A 1 87 ? 0.595 -0.983 -8.500 1.00 84.19 87 PHE A CA 1
ATOM 698 C C . PHE A 1 87 ? -0.592 -1.845 -8.048 1.00 84.19 87 PHE A C 1
ATOM 700 O O . PHE A 1 87 ? -1.487 -1.362 -7.354 1.00 84.19 87 PHE A O 1
ATOM 707 N N . GLY A 1 88 ? -0.565 -3.143 -8.361 1.00 86.12 88 GLY A N 1
ATOM 708 C CA . GLY A 1 88 ? -1.561 -4.106 -7.893 1.00 86.12 88 GLY A CA 1
ATOM 709 C C . GLY A 1 88 ? -1.635 -4.177 -6.366 1.00 86.12 88 GLY A C 1
ATOM 710 O O . GLY A 1 88 ? -2.727 -4.134 -5.800 1.00 86.12 88 GLY A O 1
ATOM 711 N N . ALA A 1 89 ? -0.487 -4.201 -5.684 1.00 86.19 89 ALA A N 1
ATOM 712 C CA . ALA A 1 89 ? -0.416 -4.195 -4.225 1.00 86.19 89 ALA A CA 1
ATOM 713 C C . ALA A 1 89 ? -1.033 -2.922 -3.622 1.00 86.19 89 ALA A C 1
ATOM 715 O O . ALA A 1 89 ? -1.806 -3.015 -2.669 1.00 86.19 89 ALA A O 1
ATOM 716 N N . ILE A 1 90 ? -0.768 -1.746 -4.203 1.00 86.50 90 ILE A N 1
ATOM 717 C CA . ILE A 1 90 ? -1.364 -0.473 -3.763 1.00 86.50 90 ILE A CA 1
ATOM 718 C C . ILE A 1 90 ? -2.888 -0.495 -3.925 1.00 86.50 90 ILE A C 1
ATOM 720 O O . ILE A 1 90 ? -3.605 -0.088 -3.010 1.00 86.50 90 ILE A O 1
ATOM 724 N N . VAL A 1 91 ? -3.402 -1.002 -5.050 1.00 86.94 91 VAL A N 1
ATOM 725 C CA . VAL A 1 91 ? -4.851 -1.117 -5.285 1.00 86.94 91 VAL A CA 1
ATOM 726 C C . VAL A 1 91 ? -5.497 -2.052 -4.261 1.00 86.94 91 VAL A C 1
ATOM 728 O O . VAL A 1 91 ? -6.510 -1.696 -3.657 1.00 86.94 91 VAL A O 1
ATOM 731 N N . VAL A 1 92 ? -4.900 -3.220 -4.008 1.00 87.81 92 VAL A N 1
ATOM 732 C CA . VAL A 1 92 ? -5.391 -4.166 -2.993 1.00 87.81 92 VAL A CA 1
ATOM 733 C C . VAL A 1 92 ? -5.381 -3.527 -1.604 1.00 87.81 92 VAL A C 1
ATOM 735 O O . VAL A 1 92 ? -6.388 -3.585 -0.899 1.00 87.81 92 VAL A O 1
ATOM 738 N N . LEU A 1 93 ? -4.292 -2.856 -1.222 1.00 85.00 93 LEU A N 1
ATOM 739 C CA . LEU A 1 93 ? -4.185 -2.146 0.055 1.00 85.00 93 LEU A CA 1
ATOM 740 C C . LEU A 1 93 ? -5.216 -1.021 0.182 1.00 85.00 93 LEU A C 1
ATOM 742 O O . LEU A 1 93 ? -5.789 -0.840 1.256 1.00 85.00 93 LEU A O 1
ATOM 746 N N . TYR A 1 94 ? -5.508 -0.301 -0.901 1.00 85.25 94 TYR A N 1
ATOM 747 C CA . TYR A 1 94 ? -6.562 0.710 -0.928 1.00 85.25 94 TYR A CA 1
ATOM 748 C C . TYR A 1 94 ? -7.945 0.096 -0.680 1.00 85.25 94 TYR A C 1
ATOM 750 O O . TYR A 1 94 ? -8.709 0.606 0.143 1.00 85.25 94 TYR A O 1
ATOM 758 N N . PHE A 1 95 ? -8.264 -1.028 -1.331 1.00 84.62 95 PHE A N 1
ATOM 759 C CA . PHE A 1 95 ? -9.520 -1.743 -1.092 1.00 84.62 95 PHE A CA 1
ATOM 760 C C . PHE A 1 95 ? -9.614 -2.300 0.327 1.00 84.62 95 PHE A C 1
ATOM 762 O O . PHE A 1 95 ? -10.675 -2.190 0.938 1.00 84.62 95 PHE A O 1
ATOM 769 N N . ILE A 1 96 ? -8.520 -2.833 0.879 1.00 83.69 96 ILE A N 1
ATOM 770 C CA . ILE A 1 96 ? -8.451 -3.255 2.283 1.00 83.69 96 ILE A CA 1
ATOM 771 C C . ILE A 1 96 ? -8.719 -2.052 3.191 1.00 83.69 96 ILE A C 1
ATOM 773 O O . ILE A 1 96 ? -9.578 -2.131 4.066 1.00 83.69 96 ILE A O 1
ATOM 777 N N . ASN A 1 97 ? -8.073 -0.909 2.948 1.00 81.44 97 ASN A N 1
ATOM 778 C CA . ASN A 1 97 ? -8.298 0.301 3.735 1.00 81.44 97 ASN A CA 1
ATOM 779 C C . ASN A 1 97 ? -9.775 0.731 3.690 1.00 81.44 97 ASN A C 1
ATOM 781 O O . ASN A 1 97 ? -10.409 0.951 4.721 1.00 81.44 97 ASN A O 1
ATOM 785 N N . LYS A 1 98 ? -10.369 0.755 2.493 1.00 79.00 98 LYS A N 1
ATOM 786 C CA . LYS A 1 98 ? -11.780 1.101 2.296 1.00 79.00 98 LYS A CA 1
ATOM 787 C C . LYS A 1 98 ? -12.737 0.098 2.951 1.00 79.00 98 LYS A C 1
ATOM 789 O O . LYS A 1 98 ? -13.721 0.513 3.554 1.00 79.00 98 LYS A O 1
ATOM 794 N N . ALA A 1 99 ? -12.472 -1.2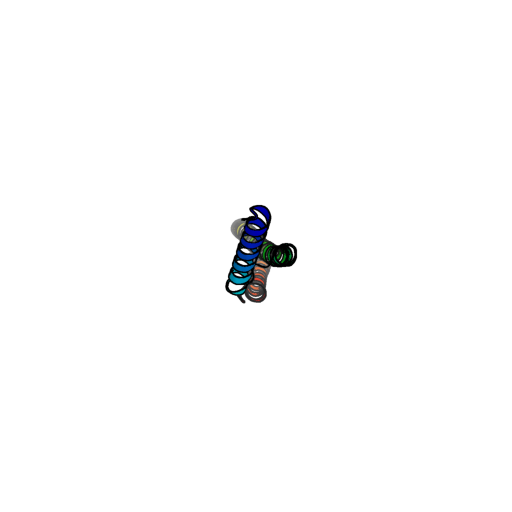02 2.854 1.00 79.31 99 ALA A N 1
ATOM 795 C CA . ALA A 1 99 ? -13.340 -2.245 3.399 1.00 79.31 99 ALA A CA 1
ATOM 796 C C . ALA A 1 99 ? -13.297 -2.306 4.933 1.00 79.31 99 ALA A C 1
ATOM 798 O O . ALA A 1 99 ? -14.341 -2.473 5.565 1.00 79.31 99 ALA A O 1
ATOM 799 N N . TYR A 1 100 ? -12.109 -2.152 5.523 1.00 71.38 100 TYR A N 1
ATOM 800 C CA . TYR A 1 100 ? -11.915 -2.234 6.971 1.00 71.38 100 TYR A CA 1
ATOM 801 C C . TYR A 1 100 ? -12.208 -0.916 7.688 1.00 71.38 100 TYR A C 1
ATOM 803 O O . TYR A 1 100 ? -12.731 -0.941 8.800 1.00 71.38 100 TYR A O 1
ATOM 811 N N . PHE A 1 101 ? -11.918 0.228 7.062 1.00 67.81 101 PHE A N 1
ATOM 812 C CA . PHE A 1 101 ? -11.999 1.529 7.726 1.00 67.81 101 PHE A CA 1
ATOM 813 C C . PHE A 1 101 ? -12.979 2.524 7.095 1.00 67.81 101 PHE A C 1
ATOM 815 O O . PHE A 1 101 ? -13.322 3.512 7.736 1.00 67.81 101 PHE A O 1
ATOM 822 N N . GLY A 1 102 ? -13.478 2.270 5.882 1.00 60.81 102 GLY A N 1
ATOM 823 C CA . GLY A 1 102 ? -14.420 3.153 5.181 1.00 60.81 102 GLY A CA 1
ATOM 824 C C . GLY A 1 102 ? -15.890 3.014 5.598 1.00 60.81 102 GLY A C 1
ATOM 825 O O . GLY A 1 102 ? -16.742 3.670 5.011 1.00 60.81 102 GLY A O 1
ATOM 826 N N . LYS A 1 103 ? -16.216 2.161 6.581 1.00 53.53 103 LYS A N 1
ATOM 827 C CA . LYS A 1 103 ? -17.576 2.002 7.142 1.00 53.53 103 LYS A CA 1
ATOM 828 C C . LYS A 1 103 ? -17.855 2.904 8.361 1.00 53.53 103 LYS A C 1
ATOM 830 O O . LYS A 1 103 ? -18.713 2.566 9.175 1.00 53.53 103 LYS A O 1
ATOM 835 N N . ARG A 1 104 ? -17.145 4.024 8.507 1.00 47.47 104 ARG A N 1
ATOM 836 C CA . ARG A 1 104 ? -17.457 5.060 9.502 1.00 47.47 104 ARG A CA 1
ATOM 837 C C . ARG A 1 104 ? -17.804 6.371 8.833 1.00 47.47 104 ARG A C 1
ATOM 839 O O . ARG A 1 104 ? -17.022 6.779 7.951 1.00 47.47 104 ARG A O 1
#